Protein AF-0000000066416957 (afdb_homodimer)

pLDDT: mean 89.09, std 8.17, range [52.81, 96.94]

Secondary structure (DSSP, 8-state):
-----EEE----SSSEEEEEEEEEHHHHHHHHHHHHHHHHHHHHHHT---EEEEEEEEEHHHHHHHH-GGGHHHHHHHHHHT-EEE-/-----EEE----SSSEEEEEEEEEHHHHHHHHHHHHHHHHHHHHHHT---EEEEEEEEEHHHHHHHH-GGGHHHHHHHHHHT-EEE-

InterPro domains:
  IPR004088 K Homology domain, type 1 [PF00013] (54-86)
  IPR036612 K Homology domain, type 1 superfamily [SSF54791] (45-86)

Structure (mmCIF, N/CA/C/O backbone):
data_AF-0000000066416957-model_v1
#
loop_
_entity.id
_entity.type
_entity.pdbx_description
1 polymer 'Heterogeneous nuclear ribonucleoprotein K'
#
loop_
_atom_site.group_PDB
_atom_site.id
_atom_site.type_symbol
_atom_site.label_atom_id
_atom_site.label_alt_id
_atom_site.label_comp_id
_atom_site.label_asym_id
_atom_site.label_entity_id
_atom_site.label_seq_id
_atom_site.pdbx_PDB_ins_code
_atom_site.Cartn_x
_atom_site.Cartn_y
_atom_site.Cartn_z
_atom_site.occupancy
_atom_site.B_iso_or_equiv
_atom_site.auth_seq_id
_atom_site.auth_comp_id
_atom_site.auth_asym_id
_atom_site.auth_atom_id
_atom_site.pdbx_PDB_model_num
ATOM 1 N N . MET A 1 1 ? 2.697 14.68 -17.094 1 53.75 1 MET A N 1
ATOM 2 C CA . MET A 1 1 ? 2.029 13.406 -17.359 1 53.75 1 MET A CA 1
ATOM 3 C C . MET A 1 1 ? 0.723 13.305 -16.578 1 53.75 1 MET A C 1
ATOM 5 O O . MET A 1 1 ? 0.634 13.773 -15.445 1 53.75 1 MET A O 1
ATOM 9 N N . GLN A 1 2 ? -0.404 13.234 -17.297 1 68.06 2 GLN A N 1
ATOM 10 C CA . GLN A 1 2 ? -1.736 13.18 -16.703 1 68.06 2 GLN A CA 1
ATOM 11 C C . GLN A 1 2 ? -2.104 11.75 -16.312 1 68.06 2 GLN A C 1
ATOM 13 O O . GLN A 1 2 ? -1.957 10.82 -17.109 1 68.06 2 GLN A O 1
ATOM 18 N N . TYR A 1 3 ? -2.129 11.453 -14.914 1 77.19 3 TYR A N 1
ATOM 19 C CA . TYR A 1 3 ? -2.572 10.133 -14.484 1 77.19 3 TYR A CA 1
ATOM 20 C C . TYR A 1 3 ? -4.09 10.0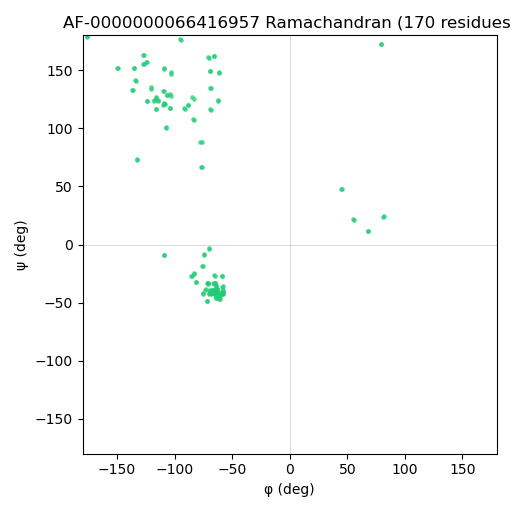78 -14.375 1 77.19 3 TYR A C 1
ATOM 22 O O . TYR A 1 3 ? -4.719 11.023 -13.891 1 77.19 3 TYR A O 1
ATOM 30 N N . ASN A 1 4 ? -4.629 9.164 -15 1 85.19 4 ASN A N 1
ATOM 31 C CA . ASN A 1 4 ? -6.023 8.844 -14.711 1 85.19 4 ASN A CA 1
ATOM 32 C C . ASN A 1 4 ? -6.164 8.039 -13.43 1 85.19 4 ASN A C 1
ATOM 34 O O . ASN A 1 4 ? -6.055 6.809 -13.445 1 85.19 4 ASN A O 1
ATOM 38 N N . ALA A 1 5 ? -6.285 8.836 -12.344 1 90.69 5 ALA A N 1
ATOM 39 C CA . ALA A 1 5 ? -6.316 8.172 -11.047 1 90.69 5 ALA A CA 1
ATOM 40 C C . ALA A 1 5 ? -7.148 8.969 -10.039 1 90.69 5 ALA A C 1
ATOM 42 O 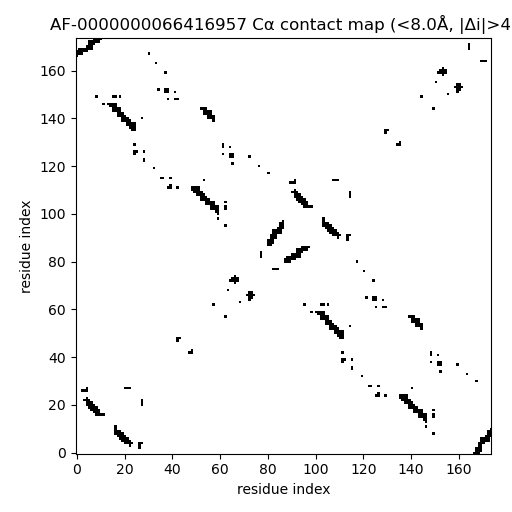O . ALA A 1 5 ? -7.348 10.172 -10.211 1 90.69 5 ALA A O 1
ATOM 43 N N . SER A 1 6 ? -7.738 8.258 -9.07 1 92.88 6 SER A N 1
ATOM 44 C CA . SER A 1 6 ? -8.383 8.844 -7.898 1 92.88 6 SER A CA 1
ATOM 45 C C . SER A 1 6 ? -7.668 8.43 -6.613 1 92.88 6 SER A C 1
ATOM 47 O O . SER A 1 6 ? -7.371 7.246 -6.418 1 92.88 6 SER A O 1
ATOM 49 N N . VAL A 1 7 ? -7.297 9.422 -5.832 1 93.94 7 VAL A N 1
ATOM 50 C CA . VAL A 1 7 ? -6.648 9.172 -4.547 1 93.94 7 VAL A CA 1
ATOM 51 C C . VAL A 1 7 ? -7.488 9.773 -3.422 1 93.94 7 VAL A C 1
ATOM 53 O O . VAL A 1 7 ? -7.992 10.891 -3.547 1 93.94 7 VAL A O 1
ATOM 56 N N . SER A 1 8 ? -7.68 9.039 -2.346 1 94.44 8 SER A N 1
ATOM 57 C CA . SER A 1 8 ? -8.453 9.539 -1.214 1 94.44 8 SER A CA 1
ATOM 58 C C . SER A 1 8 ? -7.773 9.203 0.11 1 94.44 8 SER A C 1
ATOM 60 O O . SER A 1 8 ? -7.246 8.102 0.281 1 94.44 8 SER A O 1
ATOM 62 N N . VAL A 1 9 ? -7.66 10.172 0.999 1 94.69 9 VAL A N 1
ATOM 63 C CA . VAL A 1 9 ? -7.211 9.992 2.375 1 94.69 9 VAL A CA 1
ATOM 64 C C . VAL A 1 9 ? -8.156 10.727 3.326 1 94.69 9 VAL A C 1
ATOM 66 O O . VAL A 1 9 ? -7.777 11.734 3.928 1 94.69 9 VAL A O 1
ATOM 69 N N . PRO A 1 10 ? -9.328 10.219 3.529 1 94.12 10 PRO A N 1
ATOM 70 C CA . PRO A 1 10 ? -10.312 10.898 4.379 1 94.12 10 PRO A CA 1
ATOM 71 C C . PRO A 1 10 ? -9.875 10.961 5.844 1 94.12 10 PRO A C 1
ATOM 73 O O . PRO A 1 10 ? -9.016 10.188 6.27 1 94.12 10 PRO A O 1
ATOM 76 N N . ASP A 1 11 ? -10.578 11.891 6.477 1 93.12 11 ASP A N 1
ATOM 77 C CA . ASP A 1 11 ? -10.375 12 7.918 1 93.12 11 ASP A CA 1
ATOM 78 C C . ASP A 1 11 ? -10.953 10.781 8.641 1 93.12 11 ASP A C 1
ATOM 80 O O . ASP A 1 11 ? -11.812 10.086 8.109 1 93.12 11 ASP A O 1
ATOM 84 N N . SER A 1 12 ? -10.242 10.508 9.773 1 93.62 12 SER A N 1
ATOM 85 C CA . SER A 1 12 ? -10.695 9.398 10.602 1 93.62 12 SER A CA 1
ATOM 86 C C . SER A 1 12 ? -10.703 9.781 12.078 1 93.62 12 SER A C 1
ATOM 88 O O . SER A 1 12 ? -9.875 10.578 12.523 1 93.62 12 SER A O 1
ATOM 90 N N . SER A 1 13 ? -11.758 9.273 12.75 1 92.81 13 SER A N 1
ATOM 91 C CA . SER A 1 13 ? -11.82 9.5 14.188 1 92.81 13 SER A CA 1
ATOM 92 C C . SER A 1 13 ? -10.852 8.586 14.938 1 92.81 13 SER A C 1
ATOM 94 O O . SER A 1 13 ? -10.516 8.844 16.094 1 92.81 13 SER A O 1
ATOM 96 N N . GLY A 1 14 ? -10.398 7.531 14.352 1 94.25 14 GLY A N 1
ATOM 97 C CA . GLY A 1 14 ? -9.477 6.578 14.953 1 94.25 14 GLY A CA 1
ATOM 98 C C . GLY A 1 14 ? -8.023 6.863 14.633 1 94.25 14 GLY A C 1
ATOM 99 O O . GLY A 1 14 ? -7.707 7.879 14.008 1 94.25 14 GLY A O 1
ATOM 100 N N . PRO A 1 15 ? -7.129 6.074 15.219 1 95.12 15 PRO A N 1
ATOM 101 C CA . PRO A 1 15 ? -5.688 6.27 15.055 1 95.12 15 PRO A CA 1
ATOM 102 C C . PRO A 1 15 ? -5.195 5.926 13.656 1 95.12 15 PRO A C 1
ATOM 104 O O . PRO A 1 15 ? -4.016 6.125 13.344 1 95.12 15 PRO A O 1
ATOM 107 N N . GLU A 1 16 ? -6.121 5.438 12.781 1 95.56 16 GLU A N 1
ATOM 108 C CA . GLU A 1 16 ? -5.695 5.059 11.438 1 95.56 16 GLU A CA 1
ATOM 109 C C . GLU A 1 16 ? -6.555 5.734 10.375 1 95.56 16 GLU A C 1
ATOM 111 O O . GLU A 1 16 ? -7.676 6.16 10.648 1 95.56 16 GLU A O 1
ATOM 116 N N . ARG A 1 17 ? -6.016 5.895 9.18 1 95.69 17 ARG A N 1
ATOM 117 C CA . ARG A 1 17 ? -6.734 6.355 8 1 95.69 17 ARG A CA 1
ATOM 118 C C . ARG A 1 17 ? -6.602 5.359 6.852 1 95.69 17 ARG A C 1
ATOM 120 O O . ARG A 1 17 ? -5.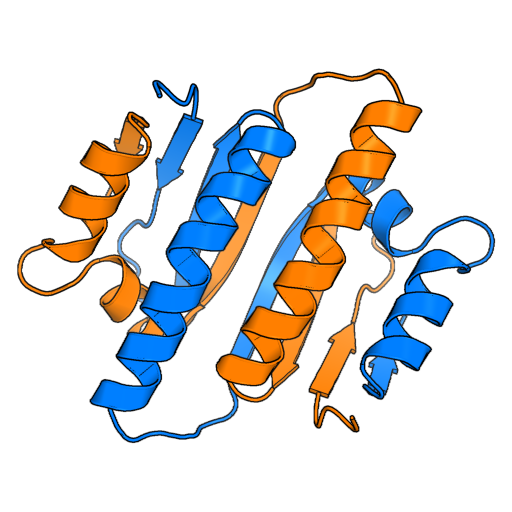691 4.527 6.848 1 95.69 17 ARG A O 1
ATOM 127 N N . ILE A 1 18 ? -7.555 5.445 5.984 1 96.88 18 ILE A N 1
ATOM 128 C CA . ILE A 1 18 ? -7.508 4.633 4.773 1 96.88 18 ILE A CA 1
ATOM 129 C C . ILE A 1 18 ? -7.102 5.5 3.586 1 96.88 18 ILE A C 1
ATOM 131 O O . ILE A 1 18 ? -7.789 6.469 3.252 1 96.88 18 ILE A O 1
ATOM 135 N N . LEU A 1 19 ? -5.934 5.176 2.973 1 96.12 19 LEU A N 1
ATOM 136 C CA . LEU A 1 19 ? -5.531 5.746 1.69 1 96.12 19 LEU A CA 1
ATOM 137 C C . LEU A 1 19 ? -6.004 4.871 0.534 1 96.12 19 LEU A C 1
ATOM 139 O O . LEU A 1 19 ? -5.621 3.705 0.434 1 96.12 19 LEU A O 1
ATOM 143 N N . SER A 1 20 ? -6.875 5.391 -0.311 1 96.5 20 SER A N 1
ATOM 144 C CA . SER A 1 20 ? -7.387 4.648 -1.458 1 96.5 20 SER A CA 1
ATOM 145 C C . SER A 1 20 ? -6.84 5.207 -2.768 1 96.5 20 SER A C 1
ATOM 147 O O . SER A 1 20 ? -6.797 6.426 -2.955 1 96.5 20 SER A O 1
ATOM 149 N N . ILE A 1 21 ? -6.379 4.316 -3.578 1 95.25 21 ILE A N 1
ATOM 150 C CA . ILE A 1 21 ? -5.934 4.676 -4.918 1 95.25 21 ILE A CA 1
ATOM 151 C C . ILE A 1 21 ? -6.691 3.854 -5.957 1 95.25 21 ILE A C 1
ATOM 153 O O . ILE A 1 21 ? -6.715 2.621 -5.883 1 95.25 21 ILE A O 1
ATOM 157 N N . SER A 1 22 ? -7.336 4.484 -6.867 1 94.62 22 SER A N 1
ATOM 158 C CA . SER A 1 22 ? -8.023 3.832 -7.977 1 94.62 22 SER A CA 1
ATOM 159 C C . SER A 1 22 ? -7.414 4.219 -9.32 1 94.62 22 SER A C 1
ATOM 161 O O . SER A 1 22 ? -7.312 5.406 -9.641 1 94.62 22 SER A O 1
ATOM 163 N N . ALA A 1 23 ? -6.891 3.346 -10.016 1 93 23 ALA A N 1
ATOM 164 C CA . ALA A 1 23 ? -6.234 3.527 -11.305 1 93 23 ALA A CA 1
ATOM 165 C C . ALA A 1 23 ? -5.793 2.189 -11.891 1 93 23 ALA A C 1
ATOM 167 O O . ALA A 1 23 ? -6.102 1.131 -11.336 1 93 23 ALA A O 1
ATOM 168 N N . ASP A 1 24 ? -5.227 2.246 -13.031 1 90.06 24 ASP A N 1
ATOM 169 C CA . ASP A 1 24 ? -4.551 1.041 -13.508 1 90.06 24 ASP A CA 1
ATOM 170 C C . ASP A 1 24 ? -3.289 0.767 -12.695 1 90.06 24 ASP A C 1
ATOM 172 O O . ASP A 1 24 ? -2.754 1.668 -12.047 1 90.06 24 ASP A O 1
ATOM 176 N N . ILE A 1 25 ? -2.771 -0.405 -12.703 1 92.06 25 ILE A N 1
ATOM 177 C CA . ILE A 1 25 ? -1.709 -0.873 -11.82 1 92.06 25 ILE A CA 1
ATOM 178 C C . ILE A 1 25 ? -0.4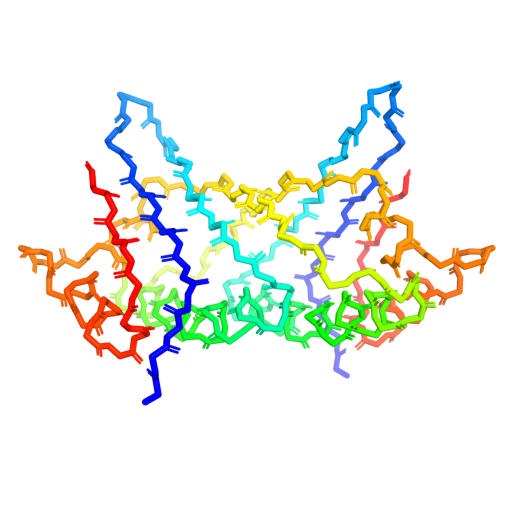41 -0.057 -12.062 1 92.06 25 ILE A C 1
ATOM 180 O O . ILE A 1 25 ? 0.286 0.265 -11.125 1 92.06 25 ILE A O 1
ATOM 184 N N . GLU A 1 26 ? -0.209 0.263 -13.312 1 90.25 26 GLU A N 1
ATOM 185 C CA . GLU A 1 26 ? 0.981 1.051 -13.625 1 90.25 26 GLU A CA 1
ATOM 186 C C . GLU A 1 26 ? 0.923 2.422 -12.961 1 90.25 26 GLU A C 1
ATOM 188 O O . GLU A 1 26 ? 1.902 2.869 -12.359 1 90.25 26 GLU A O 1
ATOM 193 N N . THR A 1 27 ? -0.243 3.012 -13.047 1 91.56 27 THR A N 1
ATOM 194 C CA . THR A 1 27 ? -0.456 4.32 -12.438 1 91.56 27 THR A CA 1
ATOM 195 C C . THR A 1 27 ? -0.388 4.223 -10.914 1 91.56 27 THR A C 1
ATOM 197 O O . THR A 1 27 ? 0.21 5.078 -10.258 1 91.56 27 THR A O 1
ATOM 200 N N . ILE A 1 28 ? -0.944 3.141 -10.367 1 94.12 28 ILE A N 1
ATOM 201 C CA . ILE A 1 28 ? -0.873 2.91 -8.93 1 94.12 28 ILE A CA 1
ATOM 202 C C . ILE A 1 28 ? 0.587 2.803 -8.492 1 94.12 28 ILE A C 1
ATOM 204 O O . ILE A 1 28 ? 0.99 3.396 -7.492 1 94.12 28 ILE A O 1
ATOM 208 N N . GLY A 1 29 ? 1.365 2.062 -9.266 1 93.44 29 GLY A N 1
ATOM 209 C CA . GLY A 1 29 ? 2.783 1.938 -8.969 1 93.44 29 GLY A CA 1
ATOM 210 C C . GLY A 1 29 ? 3.508 3.271 -8.945 1 93.44 29 GLY A C 1
ATOM 211 O O . GLY A 1 29 ? 4.289 3.545 -8.031 1 93.44 29 GLY A O 1
ATOM 212 N N . GLU A 1 30 ? 3.193 4.121 -9.898 1 92 30 GLU A N 1
ATOM 213 C CA . GLU A 1 30 ? 3.824 5.434 -9.977 1 92 30 GLU A CA 1
ATOM 214 C C . GLU A 1 30 ? 3.439 6.309 -8.789 1 92 30 GLU A C 1
ATOM 216 O O . GLU A 1 30 ? 4.273 7.047 -8.258 1 92 30 GLU A O 1
ATOM 221 N N . ILE A 1 31 ? 2.248 6.234 -8.391 1 93.5 31 ILE A N 1
ATOM 222 C CA . ILE A 1 31 ? 1.763 7.031 -7.266 1 93.5 31 ILE A CA 1
ATOM 223 C C . ILE A 1 31 ? 2.412 6.555 -5.973 1 93.5 31 ILE A C 1
ATOM 225 O O . ILE A 1 31 ? 2.859 7.363 -5.156 1 93.5 31 ILE A O 1
ATOM 229 N N . LEU A 1 32 ? 2.547 5.238 -5.848 1 94.56 32 LEU A N 1
ATOM 230 C CA . LEU A 1 32 ? 3.205 4.684 -4.672 1 94.56 32 LEU A CA 1
ATOM 231 C C . LEU A 1 32 ? 4.668 5.105 -4.613 1 94.56 32 LEU A C 1
ATOM 233 O O . LEU A 1 32 ? 5.191 5.406 -3.539 1 94.56 32 LEU A O 1
ATOM 237 N N . LYS A 1 33 ? 5.238 5.195 -5.758 1 93.06 33 LYS A N 1
ATOM 238 C CA . LYS A 1 33 ? 6.637 5.613 -5.82 1 93.06 33 LYS A CA 1
ATOM 239 C C . LYS A 1 33 ? 6.805 7.051 -5.348 1 93.06 33 LYS A C 1
ATOM 241 O O . LYS A 1 33 ? 7.863 7.422 -4.836 1 93.06 33 LYS A O 1
ATOM 246 N N . LYS A 1 34 ? 5.781 7.805 -5.484 1 91.81 34 LYS A N 1
ATOM 247 C CA . LYS A 1 34 ? 5.824 9.195 -5.039 1 91.81 34 LYS A CA 1
ATOM 248 C C . LYS A 1 34 ? 5.484 9.305 -3.553 1 91.81 34 LYS A C 1
ATOM 250 O O . LYS A 1 34 ? 5.984 10.195 -2.861 1 91.81 34 LYS A O 1
ATOM 255 N N . ILE A 1 35 ? 4.723 8.359 -3.066 1 94.38 35 ILE A N 1
ATOM 256 C CA . ILE A 1 35 ? 4.262 8.406 -1.684 1 94.38 35 ILE A CA 1
ATOM 257 C C . ILE A 1 35 ? 5.355 7.883 -0.757 1 94.38 35 ILE A C 1
ATOM 259 O O . ILE A 1 35 ? 5.539 8.398 0.349 1 94.38 35 ILE A O 1
ATOM 263 N N . ILE A 1 36 ? 6.133 6.945 -1.255 1 94.12 36 ILE A N 1
ATOM 264 C CA . ILE A 1 36 ? 7.125 6.254 -0.443 1 94.12 36 ILE A CA 1
ATOM 265 C C . ILE A 1 36 ? 8.141 7.258 0.097 1 94.12 36 ILE A C 1
ATOM 267 O O . ILE A 1 36 ? 8.383 7.316 1.305 1 94.12 36 ILE A O 1
ATOM 271 N N . PRO A 1 37 ? 8.641 8.141 -0.784 1 92.31 37 PRO A N 1
ATOM 272 C CA . PRO A 1 37 ? 9.602 9.117 -0.261 1 92.31 37 PRO A CA 1
ATOM 273 C C . PRO A 1 37 ? 8.977 10.07 0.75 1 92.31 37 PRO A C 1
ATOM 275 O O . PRO A 1 37 ? 9.656 10.531 1.674 1 92.31 37 PRO A O 1
ATOM 278 N N . THR A 1 38 ? 7.676 10.398 0.564 1 91.25 38 THR A N 1
ATOM 279 C CA . THR A 1 38 ? 6.973 11.297 1.475 1 91.25 38 THR A CA 1
ATOM 280 C C . THR A 1 38 ? 6.879 10.688 2.871 1 91.25 38 THR A C 1
ATOM 282 O O . THR A 1 38 ? 7.086 11.375 3.871 1 91.25 38 THR A O 1
ATOM 285 N N . LEU A 1 39 ? 6.68 9.406 2.939 1 91.12 39 LEU A N 1
ATOM 286 C CA . LEU A 1 39 ? 6.605 8.688 4.207 1 91.12 39 LEU A CA 1
ATOM 287 C C . LEU A 1 39 ? 7.969 8.633 4.883 1 91.12 39 LEU A C 1
ATOM 289 O O . LEU A 1 39 ? 8.078 8.836 6.094 1 91.12 39 LEU A O 1
ATOM 293 N N . GLU A 1 40 ? 8.945 8.375 4.035 1 90.31 40 GLU A N 1
ATOM 294 C CA . GLU A 1 40 ? 10.305 8.289 4.559 1 90.31 40 GLU A CA 1
ATOM 295 C C . GLU A 1 40 ? 10.766 9.633 5.121 1 90.31 40 GLU A C 1
ATOM 297 O O . GLU A 1 40 ? 11.375 9.688 6.191 1 90.31 40 GLU A O 1
ATOM 302 N N . GLU A 1 41 ? 10.43 10.664 4.383 1 89 41 GLU A N 1
ATOM 303 C CA . GLU A 1 41 ? 10.766 12.016 4.82 1 89 41 GLU A CA 1
ATOM 304 C C . GLU A 1 41 ? 10.055 12.367 6.125 1 89 41 GLU A C 1
ATOM 306 O O . GLU A 1 41 ? 10.656 12.961 7.02 1 89 41 GLU A O 1
ATOM 311 N N . TYR A 1 42 ? 8.828 11.977 6.195 1 86.38 42 TYR A N 1
ATOM 312 C CA . TYR A 1 42 ? 8.055 12.266 7.395 1 86.38 42 TYR A CA 1
ATOM 313 C C . TYR A 1 42 ? 8.633 11.555 8.609 1 86.38 42 TYR A C 1
ATOM 315 O O . TYR A 1 42 ? 8.742 12.141 9.688 1 86.38 42 TYR A O 1
ATOM 323 N N . GLN A 1 43 ? 8.938 10.312 8.445 1 86 43 GLN A N 1
ATOM 324 C CA . GLN A 1 43 ? 9.539 9.547 9.531 1 86 43 GLN A CA 1
ATOM 325 C C . GLN A 1 43 ? 10.844 10.188 10.008 1 86 43 GLN A C 1
ATOM 327 O O . GLN A 1 43 ? 11.109 10.25 11.211 1 86 43 GLN A O 1
ATOM 332 N N . HIS A 1 44 ? 11.594 10.625 9.031 1 85.56 44 HIS A N 1
ATOM 333 C CA . HIS A 1 44 ? 12.859 11.273 9.359 1 85.56 44 HIS A CA 1
ATOM 334 C C . HIS A 1 44 ? 12.625 12.57 10.133 1 85.56 44 HIS A C 1
ATOM 336 O O . HIS A 1 44 ? 13.359 12.875 11.07 1 85.56 44 HIS A O 1
ATOM 342 N N . TYR A 1 45 ? 11.672 13.305 9.695 1 84.25 45 TYR A N 1
ATOM 343 C CA . TYR A 1 45 ? 11.344 14.578 10.328 1 84.25 45 TYR A CA 1
ATOM 344 C C . TYR A 1 45 ? 10.867 14.367 11.758 1 84.25 45 TYR A C 1
ATOM 346 O O . TYR A 1 45 ? 11.25 15.117 12.664 1 84.25 45 TYR A O 1
ATOM 354 N N . LYS A 1 46 ? 10.016 13.383 11.961 1 83.25 46 LYS A N 1
ATOM 355 C CA . LYS A 1 46 ? 9.453 13.117 13.281 1 83.25 46 LYS A CA 1
ATOM 356 C C . LYS A 1 46 ? 10.484 12.469 14.203 1 83.25 46 LYS A C 1
ATOM 358 O O . LYS A 1 46 ? 10.344 12.508 15.422 1 83.25 46 LYS A O 1
ATOM 363 N N . GLY A 1 47 ? 11.695 12.07 13.625 1 76.75 47 GLY A N 1
ATOM 364 C CA . GLY A 1 47 ? 12.773 11.5 14.414 1 76.75 47 GLY A CA 1
ATOM 365 C C . GLY A 1 47 ? 12.438 10.133 14.984 1 76.75 47 GLY A C 1
ATOM 366 O O . GLY A 1 47 ? 13.062 9.688 15.953 1 76.75 47 GLY A O 1
ATOM 367 N N . SER A 1 48 ? 11.406 9.57 14.547 1 65.12 48 SER A N 1
ATOM 368 C CA . SER A 1 48 ? 11.031 8.281 15.109 1 65.12 48 SER A CA 1
ATOM 369 C C . SER A 1 48 ? 11.281 7.148 14.117 1 65.12 48 SER A C 1
ATOM 371 O O . SER A 1 48 ? 10.789 7.188 12.992 1 65.12 48 SER A O 1
ATOM 373 N N . ASP A 1 49 ? 12.406 6.496 14.383 1 71.12 49 ASP A N 1
ATOM 374 C CA . ASP A 1 49 ? 12.609 5.227 13.695 1 71.12 49 ASP A CA 1
ATOM 375 C C . ASP A 1 49 ? 11.758 4.121 14.312 1 71.12 49 ASP A C 1
ATOM 377 O O . ASP A 1 49 ? 12.203 3.408 15.211 1 71.12 49 ASP A O 1
ATOM 381 N N . PHE A 1 50 ? 10.531 4.312 14.133 1 78.38 50 PHE A N 1
ATOM 382 C CA . PHE A 1 50 ? 9.68 3.291 14.734 1 78.38 50 PHE A CA 1
ATOM 383 C C . PHE A 1 50 ? 9.164 2.326 13.672 1 78.38 50 PHE A C 1
ATOM 385 O O . PHE A 1 50 ? 9.07 2.682 12.5 1 78.38 50 PHE A O 1
ATOM 392 N N . ASP A 1 51 ? 9.031 1.214 14.188 1 85.69 51 ASP A N 1
ATOM 393 C CA . ASP A 1 51 ? 8.383 0.217 13.344 1 85.69 51 ASP A CA 1
ATOM 394 C C . ASP A 1 51 ? 6.902 0.545 13.141 1 85.69 51 ASP A C 1
ATOM 396 O O . ASP A 1 51 ? 6.238 1.028 14.062 1 85.69 51 ASP A O 1
ATOM 400 N N . CYS A 1 52 ? 6.613 0.417 11.953 1 88.69 52 CYS A N 1
ATOM 401 C CA . CYS A 1 52 ? 5.195 0.597 11.664 1 88.69 52 CYS A CA 1
ATOM 402 C C . CYS A 1 52 ? 4.637 -0.591 10.891 1 88.69 52 CYS A C 1
ATOM 404 O O . CYS A 1 52 ? 5.387 -1.483 10.492 1 88.69 52 CYS A O 1
ATOM 406 N N . GLU A 1 53 ? 3.361 -0.619 10.93 1 93.25 53 GLU A N 1
ATOM 407 C CA . GLU A 1 53 ? 2.656 -1.619 10.141 1 93.25 53 GLU A CA 1
ATOM 408 C C . GLU A 1 53 ? 1.824 -0.964 9.039 1 93.25 53 GLU A C 1
ATOM 410 O O . GLU A 1 53 ? 1.061 -0.032 9.305 1 93.25 53 GLU A O 1
ATOM 415 N N . LEU A 1 54 ? 2.117 -1.402 7.887 1 95.06 54 LEU A N 1
ATOM 416 C CA . LEU A 1 54 ? 1.3 -1.02 6.742 1 95.06 54 LEU A CA 1
ATOM 417 C C . LEU A 1 54 ? 0.433 -2.186 6.277 1 95.06 54 LEU A C 1
ATOM 419 O O . LEU A 1 54 ? 0.929 -3.299 6.094 1 95.06 54 LEU A O 1
ATOM 423 N N . ARG A 1 55 ? -0.902 -1.964 6.117 1 96.69 55 ARG A N 1
ATOM 424 C CA . ARG A 1 55 ? -1.803 -2.994 5.609 1 96.69 55 ARG A CA 1
ATOM 425 C C . ARG A 1 55 ? -2.449 -2.561 4.297 1 96.69 55 ARG A C 1
ATOM 427 O O . ARG A 1 55 ? -2.99 -1.456 4.199 1 96.69 55 ARG A O 1
ATOM 434 N N . LEU A 1 56 ? -2.252 -3.406 3.332 1 96.88 56 LEU A N 1
ATOM 435 C CA . LEU A 1 56 ? -2.783 -3.172 1.993 1 96.88 56 LEU A CA 1
ATOM 436 C C . LEU A 1 56 ? -3.914 -4.145 1.679 1 96.88 56 LEU A C 1
ATOM 438 O O . LEU A 1 56 ? -3.729 -5.363 1.748 1 96.88 56 LEU A O 1
ATOM 442 N N . LEU A 1 57 ? -5.098 -3.598 1.399 1 96.75 57 LEU A N 1
ATOM 443 C CA . LEU A 1 57 ? -6.219 -4.395 0.911 1 96.75 57 LEU A CA 1
ATOM 444 C C . LEU A 1 57 ? -6.188 -4.5 -0.61 1 96.75 57 LEU A C 1
ATOM 446 O O . LEU A 1 57 ? -6.254 -3.486 -1.309 1 96.75 57 LEU A O 1
ATOM 450 N N . ILE A 1 58 ? -6.082 -5.82 -1.104 1 94.25 58 ILE A N 1
ATOM 451 C CA . ILE A 1 58 ? -5.953 -6.02 -2.545 1 94.25 58 ILE A CA 1
ATOM 452 C C . ILE A 1 58 ? -6.871 -7.156 -2.994 1 94.25 58 ILE A C 1
ATOM 454 O O . ILE A 1 58 ? -7.203 -8.039 -2.207 1 94.25 58 ILE A O 1
ATOM 458 N N . HIS A 1 59 ? -7.262 -7.043 -4.184 1 92.69 59 HIS A N 1
ATOM 459 C CA . HIS A 1 59 ? -8.062 -8.117 -4.766 1 92.69 59 HIS A CA 1
ATOM 460 C C . HIS A 1 59 ? -7.281 -9.43 -4.801 1 92.69 59 HIS A C 1
ATOM 462 O O . HIS A 1 59 ? -6.066 -9.43 -5 1 92.69 59 HIS A O 1
ATOM 468 N N . GLN A 1 60 ? -8.016 -10.523 -4.656 1 93.19 60 GLN A N 1
ATOM 469 C CA . GLN A 1 60 ? -7.387 -11.844 -4.594 1 93.19 60 GLN A CA 1
ATOM 470 C C . GLN A 1 60 ? -6.574 -12.125 -5.855 1 93.19 60 GLN A C 1
ATOM 472 O O . GLN A 1 60 ? -5.559 -12.812 -5.801 1 93.19 60 GLN A O 1
ATOM 477 N N . SER A 1 61 ? -6.969 -11.5 -6.949 1 91.06 61 SER A N 1
ATOM 478 C CA . SER A 1 61 ? -6.211 -11.695 -8.18 1 91.06 61 SER A CA 1
ATOM 479 C C . SER A 1 61 ? -4.816 -11.086 -8.062 1 91.06 61 SER A C 1
ATOM 481 O O . SER A 1 61 ? -3.826 -11.711 -8.461 1 91.06 61 SER A O 1
ATOM 483 N N . LEU A 1 62 ? -4.75 -9.922 -7.484 1 90.69 62 LEU A N 1
ATOM 484 C CA . LEU A 1 62 ? -3.465 -9.258 -7.289 1 90.69 62 LEU A CA 1
ATOM 485 C C . LEU A 1 62 ? -2.625 -10 -6.254 1 90.69 62 LEU A C 1
ATOM 487 O O . LEU A 1 62 ? -1.41 -10.141 -6.418 1 90.69 62 LEU A O 1
ATOM 491 N N . ALA A 1 63 ? -3.279 -10.461 -5.223 1 93.56 63 ALA A N 1
ATOM 492 C CA . ALA A 1 63 ? -2.582 -11.266 -4.223 1 93.56 63 ALA A CA 1
ATO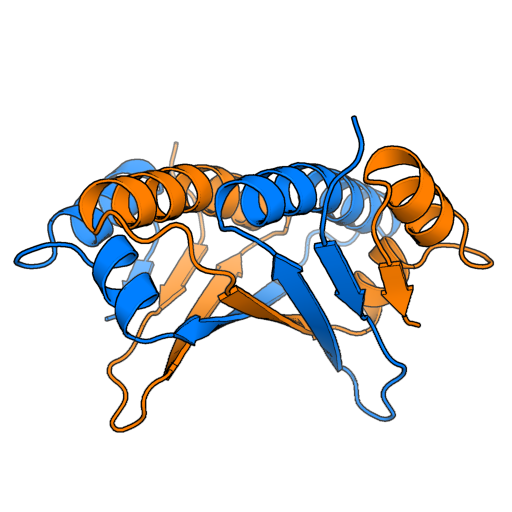M 493 C C . ALA A 1 63 ? -1.942 -12.5 -4.863 1 93.56 63 ALA A C 1
ATOM 495 O O . ALA A 1 63 ? -0.834 -12.891 -4.492 1 93.56 63 ALA A O 1
ATOM 496 N N . GLY A 1 64 ? -2.668 -13.07 -5.789 1 92.31 64 GLY A N 1
ATOM 497 C CA . GLY A 1 64 ? -2.104 -14.188 -6.535 1 92.31 64 GLY A CA 1
ATOM 498 C C . GLY A 1 64 ? -0.822 -13.828 -7.262 1 92.31 64 GLY A C 1
ATOM 499 O O . GLY A 1 64 ? 0.102 -14.641 -7.34 1 92.31 64 GLY A O 1
ATOM 500 N N . GLY A 1 65 ? -0.756 -12.602 -7.77 1 91.81 65 GLY A N 1
ATOM 501 C CA . GLY A 1 65 ? 0.449 -12.117 -8.422 1 91.81 65 GLY A CA 1
ATOM 502 C C . GLY A 1 65 ? 1.624 -11.977 -7.473 1 91.81 65 GLY A C 1
ATOM 503 O O . GLY A 1 65 ? 2.773 -12.195 -7.863 1 91.81 65 GLY A O 1
ATOM 504 N N . ILE A 1 66 ? 1.395 -11.633 -6.27 1 93.75 66 ILE A N 1
ATOM 505 C CA . ILE A 1 66 ? 2.426 -11.477 -5.246 1 93.75 66 ILE A CA 1
ATOM 506 C C . ILE A 1 66 ? 2.898 -12.852 -4.777 1 93.75 66 ILE A C 1
ATOM 508 O O . ILE A 1 66 ? 4.094 -13.062 -4.559 1 93.75 66 ILE A O 1
ATOM 512 N N . ILE A 1 67 ? 1.91 -13.734 -4.59 1 94.81 67 ILE A N 1
ATOM 513 C CA . ILE A 1 67 ? 2.223 -15.086 -4.137 1 94.81 67 ILE A CA 1
ATOM 514 C C . ILE A 1 67 ? 2.896 -15.867 -5.262 1 94.81 67 ILE A C 1
ATOM 516 O O . ILE A 1 67 ? 3.967 -16.453 -5.07 1 94.81 67 ILE A O 1
ATOM 520 N N . GLY A 1 68 ? 2.4 -15.875 -6.445 1 93.38 68 GLY A N 1
ATOM 521 C CA . GLY A 1 68 ? 2.916 -16.594 -7.605 1 93.38 68 GLY A CA 1
ATOM 522 C C . GLY A 1 68 ? 2.561 -18.062 -7.602 1 93.38 68 GLY A C 1
ATOM 523 O O . GLY A 1 68 ? 2.074 -18.594 -6.602 1 93.38 68 GLY A O 1
ATOM 524 N N . VAL A 1 69 ? 2.871 -18.703 -8.711 1 92.44 69 VAL A N 1
ATOM 525 C CA . VAL A 1 69 ? 2.654 -20.141 -8.867 1 92.44 69 VAL A CA 1
ATOM 526 C C . VAL A 1 69 ? 3.492 -20.906 -7.852 1 92.44 69 VAL A C 1
ATOM 528 O O . VAL A 1 69 ? 4.703 -20.703 -7.754 1 92.44 69 VAL A O 1
ATOM 531 N N . LYS A 1 70 ? 2.789 -21.734 -7.035 1 94.31 70 LYS A N 1
ATOM 532 C CA . LYS A 1 70 ? 3.441 -22.547 -6.016 1 94.31 70 LYS A CA 1
ATOM 533 C C . LYS A 1 70 ? 4.273 -21.688 -5.07 1 94.31 70 LYS A C 1
ATOM 535 O O . LYS A 1 70 ? 5.332 -22.109 -4.605 1 94.31 70 LYS A O 1
ATOM 540 N N . GLY A 1 71 ? 3.941 -20.484 -5.047 1 94.06 71 GLY A N 1
ATOM 541 C CA . GLY A 1 71 ? 4.602 -19.594 -4.102 1 94.06 71 GLY A CA 1
ATOM 542 C C . GLY A 1 71 ? 5.949 -19.109 -4.594 1 94.06 71 GLY A C 1
ATOM 543 O O . GLY A 1 71 ? 6.785 -18.672 -3.797 1 94.06 71 GLY A O 1
ATOM 544 N N . ALA A 1 72 ? 6.164 -19.094 -5.875 1 93.62 72 ALA A N 1
ATOM 545 C CA . ALA A 1 72 ? 7.48 -18.766 -6.422 1 93.62 72 ALA A CA 1
ATOM 546 C C . ALA A 1 72 ? 7.832 -17.297 -6.191 1 93.62 72 ALA A C 1
ATOM 548 O O . ALA A 1 72 ? 8.969 -16.984 -5.828 1 93.62 72 ALA A O 1
ATOM 549 N N . LYS A 1 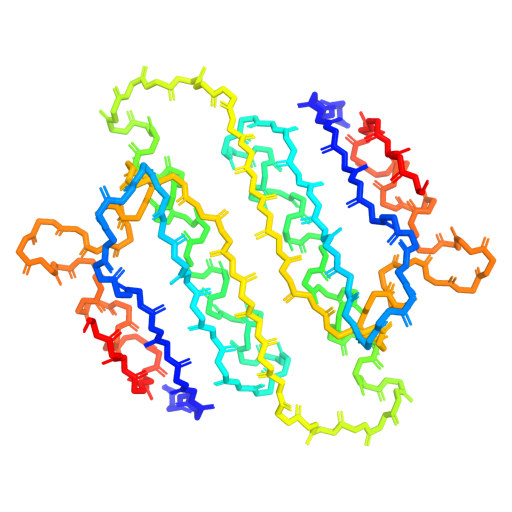73 ? 6.855 -16.406 -6.41 1 92.25 73 LYS A N 1
ATOM 550 C CA . LYS A 1 73 ? 7.133 -14.977 -6.301 1 92.25 73 LYS A CA 1
ATOM 551 C C . LYS A 1 73 ? 7.301 -14.562 -4.84 1 92.25 73 LYS A C 1
ATOM 553 O O . LYS A 1 73 ? 8.188 -13.766 -4.516 1 92.25 73 LYS A O 1
ATOM 558 N N . ILE A 1 74 ? 6.523 -15.109 -3.955 1 92.44 74 ILE A N 1
ATOM 559 C CA . ILE A 1 74 ? 6.621 -14.742 -2.545 1 92.44 74 ILE A CA 1
ATOM 560 C C . ILE A 1 74 ? 7.906 -15.32 -1.952 1 92.44 74 ILE A C 1
ATOM 562 O O . ILE A 1 74 ? 8.508 -14.719 -1.062 1 92.44 74 ILE A O 1
ATOM 566 N N . LYS A 1 75 ? 8.28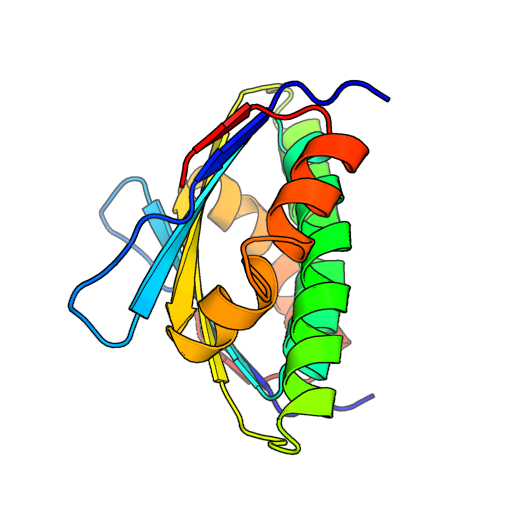9 -16.5 -2.463 1 91.56 75 LYS A N 1
ATOM 567 C CA . LYS A 1 75 ? 9.57 -17.078 -2.064 1 91.56 75 LYS A CA 1
ATOM 568 C C . LYS A 1 75 ? 10.727 -16.188 -2.518 1 91.56 75 LYS A C 1
ATOM 570 O O . LYS A 1 75 ? 11.672 -15.961 -1.76 1 91.56 75 LYS A O 1
ATOM 575 N N . GLU A 1 76 ? 10.641 -15.688 -3.723 1 90.56 76 GLU A N 1
ATOM 576 C CA . GLU A 1 76 ? 11.641 -14.758 -4.246 1 90.56 76 GLU A CA 1
ATOM 577 C C . GLU A 1 76 ? 11.695 -13.484 -3.416 1 90.56 76 GLU A C 1
ATOM 579 O O . GLU A 1 76 ? 12.781 -12.984 -3.105 1 90.56 76 GLU A O 1
ATOM 584 N N . LEU A 1 77 ? 10.523 -12.922 -3.072 1 88.62 77 LEU A N 1
ATOM 585 C CA . LEU A 1 77 ? 10.438 -11.727 -2.246 1 88.62 77 LEU A CA 1
ATOM 586 C C . LEU A 1 77 ? 11.094 -11.953 -0.886 1 88.62 77 LEU A C 1
ATOM 588 O O . LEU A 1 77 ? 11.836 -11.102 -0.395 1 88.62 77 LEU A O 1
ATOM 592 N N . ARG A 1 78 ? 10.836 -13.172 -0.316 1 88.06 78 ARG A N 1
ATOM 593 C CA . ARG A 1 78 ? 11.43 -13.539 0.966 1 88.06 78 ARG A CA 1
ATOM 594 C C . ARG A 1 78 ? 12.953 -13.586 0.877 1 88.06 78 ARG A C 1
ATOM 596 O O . ARG A 1 78 ? 13.641 -13.055 1.745 1 88.06 78 ARG A O 1
ATOM 603 N N . GLU A 1 79 ? 13.453 -14.141 -0.187 1 87.38 79 GLU A N 1
ATOM 604 C CA . GLU A 1 79 ? 14.891 -14.312 -0.375 1 87.38 79 GLU A CA 1
ATOM 605 C C . GLU A 1 79 ? 15.578 -12.977 -0.634 1 87.38 79 GLU A C 1
ATOM 607 O O . GLU A 1 79 ? 16.703 -12.742 -0.162 1 87.38 79 GLU A O 1
ATOM 612 N N . ASN A 1 80 ? 14.859 -12.086 -1.304 1 84.44 80 ASN A N 1
ATOM 613 C CA . ASN A 1 80 ? 15.453 -10.812 -1.691 1 84.44 80 ASN A CA 1
ATOM 614 C C . ASN A 1 80 ? 15.406 -9.797 -0.549 1 84.44 80 ASN A C 1
ATOM 616 O O . ASN A 1 80 ? 16.203 -8.859 -0.512 1 84.44 80 ASN A O 1
ATOM 620 N N . THR A 1 81 ? 14.445 -9.945 0.385 1 82.56 81 THR A N 1
ATOM 621 C CA . THR A 1 81 ? 14.266 -8.945 1.428 1 82.56 81 THR A CA 1
ATOM 622 C C . THR A 1 81 ? 14.719 -9.484 2.781 1 82.56 81 THR A C 1
ATOM 624 O O . THR A 1 81 ? 14.898 -8.711 3.729 1 82.56 81 THR A O 1
ATOM 627 N N . GLN A 1 82 ? 15.016 -10.727 2.877 1 78 82 GLN A N 1
ATOM 628 C CA . GLN A 1 82 ? 15.367 -11.414 4.117 1 78 82 GLN A CA 1
ATOM 629 C C . GLN A 1 82 ? 14.414 -11.031 5.246 1 78 82 GLN A C 1
ATOM 631 O O . GLN A 1 82 ? 14.852 -10.648 6.332 1 78 82 GLN A O 1
ATOM 636 N N . THR A 1 83 ? 13.141 -11.109 4.871 1 77.31 83 THR A N 1
ATOM 637 C CA . THR A 1 83 ? 12.078 -10.812 5.828 1 77.31 83 THR A CA 1
ATOM 638 C C . THR A 1 83 ? 11.328 -12.086 6.211 1 77.31 83 THR A C 1
ATOM 640 O O . THR A 1 83 ? 11.453 -13.109 5.539 1 77.31 83 THR A O 1
ATOM 643 N N . THR A 1 84 ? 10.828 -11.992 7.461 1 79.06 84 THR A N 1
ATOM 644 C CA . THR A 1 84 ? 9.891 -13.055 7.816 1 79.06 84 THR A CA 1
ATOM 645 C C . THR A 1 84 ? 8.594 -12.922 7.016 1 79.06 84 THR A C 1
ATOM 647 O O . THR A 1 84 ? 7.988 -11.852 6.98 1 79.06 84 THR A O 1
ATOM 650 N N . ILE A 1 85 ? 8.359 -13.844 6.238 1 75.31 85 ILE A N 1
ATOM 651 C CA . ILE A 1 85 ? 7.121 -13.812 5.473 1 75.31 85 ILE A CA 1
ATOM 652 C C . ILE A 1 85 ? 6.164 -14.883 6 1 75.31 85 ILE A C 1
ATOM 654 O O . ILE A 1 85 ? 6.535 -16.047 6.133 1 75.31 85 ILE A O 1
ATOM 658 N N . LYS A 1 86 ? 5.043 -14.5 6.422 1 69.88 86 LYS A N 1
ATOM 659 C CA . LYS A 1 86 ? 3.98 -15.414 6.828 1 69.88 86 LYS A CA 1
ATOM 660 C C . LYS A 1 86 ? 2.896 -15.516 5.758 1 69.88 86 LYS A C 1
ATOM 662 O O . LYS A 1 86 ? 2.451 -14.492 5.223 1 69.88 86 LYS A O 1
ATOM 667 N N . LEU A 1 87 ? 2.504 -16.688 5.297 1 69.38 87 LEU A N 1
ATOM 668 C CA . LEU A 1 87 ? 1.476 -16.938 4.293 1 69.38 87 LEU A CA 1
ATOM 669 C C . LEU A 1 87 ? 0.177 -17.406 4.945 1 69.38 87 LEU A C 1
ATOM 671 O O . LEU A 1 87 ? 0.202 -18.078 5.977 1 69.38 87 LEU A O 1
ATOM 675 N N . MET B 1 1 ? 21.406 -7.879 1.678 1 52.81 1 MET B N 1
ATOM 676 C CA . MET B 1 1 ? 20.922 -6.938 2.686 1 52.81 1 MET B CA 1
ATOM 677 C C . MET B 1 1 ? 19.766 -7.531 3.469 1 52.81 1 MET B C 1
ATOM 679 O O . MET B 1 1 ? 18.922 -8.242 2.904 1 52.81 1 MET B O 1
ATOM 683 N N . GLN B 1 2 ? 19.953 -7.746 4.777 1 67.06 2 GLN B N 1
ATOM 684 C CA . GLN B 1 2 ? 18.969 -8.352 5.66 1 67.06 2 GLN B CA 1
ATOM 685 C C . GLN B 1 2 ? 17.953 -7.316 6.148 1 67.06 2 GLN B C 1
ATOM 687 O O . GLN B 1 2 ? 18.344 -6.25 6.629 1 67.06 2 GLN B O 1
ATOM 692 N N . TYR B 1 3 ? 16.641 -7.379 5.609 1 77 3 TYR B N 1
ATOM 693 C CA . TYR B 1 3 ? 15.617 -6.469 6.125 1 77 3 TYR B CA 1
ATOM 694 C C . TYR B 1 3 ? 14.992 -7.02 7.402 1 77 3 TYR B C 1
ATOM 696 O O . TYR B 1 3 ? 14.719 -8.219 7.5 1 77 3 TYR B O 1
ATOM 704 N N . ASN B 1 4 ? 15.031 -6.266 8.375 1 84.94 4 ASN B N 1
ATOM 705 C CA . ASN B 1 4 ? 14.203 -6.578 9.539 1 84.94 4 ASN B CA 1
ATOM 706 C C . ASN B 1 4 ? 12.742 -6.227 9.289 1 84.94 4 ASN B C 1
ATOM 708 O O . ASN B 1 4 ? 12.328 -5.086 9.516 1 84.94 4 ASN B O 1
ATOM 712 N N . ALA B 1 5 ? 12.07 -7.242 8.719 1 90.5 5 ALA B N 1
ATOM 713 C CA . ALA B 1 5 ? 10.688 -6.98 8.344 1 90.5 5 ALA B CA 1
ATOM 714 C C . ALA B 1 5 ? 9.852 -8.25 8.43 1 90.5 5 ALA B C 1
ATOM 716 O O . ALA B 1 5 ? 10.383 -9.359 8.375 1 90.5 5 ALA B O 1
ATOM 717 N N . SER B 1 6 ? 8.555 -8.094 8.695 1 92.81 6 SER B N 1
ATOM 718 C CA . SER B 1 6 ? 7.547 -9.148 8.594 1 92.81 6 SER B CA 1
ATOM 719 C C . SER B 1 6 ? 6.516 -8.82 7.516 1 92.81 6 SER B C 1
ATOM 721 O O . SER B 1 6 ? 6.008 -7.703 7.449 1 92.81 6 SER B O 1
ATOM 723 N N . VAL B 1 7 ? 6.332 -9.766 6.613 1 93.94 7 VAL B N 1
ATOM 724 C CA . VAL B 1 7 ? 5.34 -9.625 5.555 1 93.94 7 VAL B CA 1
ATOM 725 C C . VAL B 1 7 ? 4.32 -10.758 5.645 1 93.94 7 VAL B C 1
ATOM 727 O O . VAL B 1 7 ? 4.691 -11.922 5.844 1 93.94 7 VAL B O 1
ATOM 730 N N . SER B 1 8 ? 3.047 -10.438 5.543 1 94.31 8 SER B N 1
ATOM 731 C CA . SER B 1 8 ? 2.008 -11.461 5.598 1 94.31 8 SER B CA 1
ATOM 732 C C . SER B 1 8 ? 0.95 -11.234 4.52 1 94.31 8 SER B C 1
ATOM 734 O O . SER B 1 8 ? 0.549 -10.094 4.27 1 94.31 8 SER B O 1
ATOM 736 N N . VAL B 1 9 ? 0.581 -12.273 3.789 1 94.69 9 VAL B N 1
ATOM 737 C CA . VAL B 1 9 ? -0.534 -12.281 2.85 1 94.69 9 VAL B CA 1
ATOM 738 C C . VAL B 1 9 ? -1.385 -13.531 3.07 1 94.69 9 VAL B C 1
ATOM 740 O O . VAL B 1 9 ? -1.406 -14.43 2.229 1 94.69 9 VAL B O 1
ATOM 743 N N . PRO B 1 10 ? -2.129 -13.578 4.133 1 94.12 10 PRO B N 1
ATOM 744 C CA . PRO B 1 10 ? -2.926 -14.766 4.449 1 94.12 10 PRO B CA 1
ATOM 745 C C . PRO B 1 10 ? -4.031 -15.023 3.424 1 94.12 10 PRO B C 1
ATOM 747 O O . PRO B 1 10 ? -4.422 -14.109 2.691 1 94.12 10 PRO B O 1
ATOM 750 N N . ASP B 1 11 ? -4.461 -16.281 3.527 1 93.19 11 ASP B N 1
ATOM 751 C CA . ASP B 1 11 ? -5.602 -16.656 2.697 1 93.19 11 ASP B CA 1
ATOM 752 C C . ASP B 1 11 ? -6.879 -15.969 3.184 1 93.19 11 ASP B C 1
ATOM 754 O O . ASP B 1 11 ? -6.961 -15.539 4.336 1 93.19 11 ASP B O 1
ATOM 758 N N . SER B 1 12 ? -7.73 -15.727 2.141 1 93.69 12 SER B N 1
ATOM 759 C CA . SER B 1 12 ? -9.023 -15.117 2.449 1 93.69 12 SER B CA 1
ATOM 760 C C . SER B 1 12 ? -10.156 -15.836 1.728 1 93.69 12 SER B C 1
ATOM 762 O O . SER B 1 12 ? -9.977 -16.344 0.62 1 93.69 12 SER B O 1
ATOM 764 N N . SER B 1 13 ? -11.266 -15.961 2.484 1 92.69 13 SER B N 1
ATOM 765 C CA . SER B 1 13 ? -12.453 -16.547 1.865 1 92.69 13 SER B CA 1
ATOM 766 C C . SER B 1 13 ? -13.133 -15.555 0.926 1 92.69 13 SER B C 1
ATOM 768 O O . SER B 1 13 ? -13.922 -15.945 0.067 1 92.69 13 SER B O 1
ATOM 770 N N . GLY B 1 14 ? -12.867 -14.297 1.039 1 94.19 14 GLY B N 1
ATOM 771 C CA . GLY B 1 14 ? -13.461 -13.258 0.214 1 94.19 14 GLY B CA 1
ATOM 772 C C . GLY B 1 14 ? -12.594 -12.883 -0.976 1 94.19 14 GLY B C 1
ATOM 773 O O . GLY B 1 14 ? -11.57 -13.516 -1.232 1 94.19 14 GLY B O 1
ATOM 774 N N . PRO B 1 15 ? -13.109 -11.984 -1.822 1 95.12 15 PRO B N 1
ATOM 775 C CA . PRO B 1 15 ? -12.422 -11.57 -3.051 1 95.12 15 PRO B CA 1
ATOM 776 C C . PRO B 1 15 ? -11.18 -10.734 -2.781 1 95.12 15 PRO B C 1
ATOM 778 O O . PRO B 1 15 ? -10.438 -10.398 -3.711 1 95.12 15 PRO B O 1
ATOM 781 N N . GLU B 1 16 ? -10.93 -10.422 -1.479 1 95.56 16 GLU B N 1
ATOM 782 C CA . GLU B 1 16 ? -9.773 -9.578 -1.166 1 95.56 16 GLU B CA 1
ATOM 783 C C . GLU B 1 16 ? -8.875 -10.25 -0.131 1 95.56 16 GLU B C 1
ATOM 785 O O . GLU B 1 16 ? -9.312 -11.117 0.618 1 95.56 16 GLU B O 1
ATOM 790 N N . ARG B 1 17 ? -7.602 -9.883 -0.121 1 95.69 17 ARG B N 1
ATOM 791 C CA . ARG B 1 17 ? -6.633 -10.273 0.901 1 95.69 17 ARG B CA 1
ATOM 792 C C . ARG B 1 17 ? -5.977 -9.047 1.528 1 95.69 17 ARG B C 1
ATOM 794 O O . ARG B 1 17 ? -5.996 -7.957 0.946 1 95.69 17 ARG B O 1
ATOM 801 N N . ILE B 1 18 ? -5.5 -9.273 2.701 1 96.94 18 ILE B N 1
ATOM 802 C CA . ILE B 1 18 ? -4.75 -8.227 3.387 1 96.94 18 ILE B CA 1
ATOM 803 C C . ILE B 1 18 ? -3.256 -8.547 3.338 1 96.94 18 ILE B C 1
ATOM 805 O O . ILE B 1 18 ? -2.822 -9.586 3.84 1 96.94 18 ILE B O 1
ATOM 809 N N . LEU B 1 19 ? -2.467 -7.656 2.678 1 96.06 19 LEU B N 1
ATOM 810 C CA . LEU B 1 19 ? -1.01 -7.695 2.746 1 96.06 19 LEU B CA 1
ATOM 811 C C . LEU B 1 19 ? -0.495 -6.812 3.877 1 96.06 19 LEU B C 1
ATOM 813 O O . LEU B 1 19 ? -0.728 -5.602 3.877 1 96.06 19 LEU B O 1
ATOM 817 N N . SER B 1 20 ? 0.162 -7.406 4.855 1 96.5 20 SER B N 1
ATOM 818 C CA . SER B 1 20 ? 0.704 -6.656 5.984 1 96.5 20 SER B CA 1
ATOM 819 C C . SER B 1 20 ? 2.229 -6.621 5.945 1 96.5 20 SER B C 1
ATOM 821 O O . SER B 1 20 ? 2.871 -7.641 5.688 1 96.5 20 SER B O 1
ATOM 823 N N . ILE B 1 21 ? 2.738 -5.441 6.121 1 95.25 21 ILE B N 1
ATOM 824 C CA . ILE B 1 21 ? 4.18 -5.254 6.223 1 95.25 21 ILE B CA 1
ATOM 825 C C . ILE B 1 21 ? 4.52 -4.551 7.535 1 95.25 21 ILE B C 1
ATOM 827 O O . ILE B 1 21 ? 3.98 -3.48 7.832 1 95.25 21 ILE B O 1
ATOM 831 N N . SER B 1 22 ? 5.34 -5.133 8.336 1 94.56 22 SER B N 1
ATOM 832 C CA . SER B 1 22 ? 5.824 -4.539 9.578 1 94.56 22 SER B CA 1
ATOM 833 C C . SER B 1 22 ? 7.332 -4.32 9.531 1 94.56 22 SER B C 1
ATOM 835 O O . SER B 1 22 ? 8.094 -5.258 9.305 1 94.56 22 SER B O 1
ATOM 837 N N . ALA B 1 23 ? 7.77 -3.164 9.586 1 93 23 ALA B N 1
ATOM 838 C CA . ALA B 1 23 ? 9.172 -2.756 9.539 1 93 23 ALA B CA 1
ATOM 839 C C . ALA B 1 23 ? 9.312 -1.249 9.734 1 93 23 ALA B C 1
ATOM 841 O O . ALA B 1 23 ? 8.328 -0.562 10.023 1 93 23 ALA B O 1
ATOM 842 N N . ASP B 1 24 ? 10.508 -0.797 9.719 1 90.12 24 ASP B N 1
ATOM 843 C CA . ASP B 1 24 ? 10.672 0.65 9.641 1 90.12 24 ASP B CA 1
ATOM 844 C C . ASP B 1 24 ? 10.281 1.174 8.258 1 90.12 24 ASP B C 1
ATOM 846 O O . ASP B 1 24 ? 10.234 0.412 7.293 1 90.12 24 ASP B O 1
ATOM 850 N N . ILE B 1 25 ? 10.016 2.416 8.109 1 92.06 25 ILE B N 1
ATOM 851 C CA . ILE B 1 25 ? 9.422 3.021 6.918 1 92.06 25 ILE B CA 1
ATOM 852 C C . ILE B 1 25 ? 10.359 2.834 5.727 1 92.06 25 ILE B C 1
ATOM 854 O O . ILE B 1 25 ? 9.898 2.588 4.605 1 92.06 25 ILE B O 1
ATOM 858 N N . GLU B 1 26 ? 11.633 2.945 5.984 1 90.19 26 GLU B N 1
ATOM 859 C CA . GLU B 1 26 ? 12.594 2.771 4.895 1 90.19 26 GLU B CA 1
ATOM 860 C C . GLU B 1 26 ? 12.516 1.363 4.316 1 90.19 26 GLU B C 1
ATOM 862 O O . GLU B 1 26 ? 12.484 1.189 3.096 1 90.19 26 GLU B O 1
ATOM 867 N N . THR B 1 27 ? 12.43 0.409 5.215 1 91.5 27 THR B N 1
ATOM 868 C CA . THR B 1 27 ? 12.328 -0.988 4.809 1 91.5 27 THR B CA 1
ATOM 869 C C . THR B 1 27 ? 11 -1.254 4.113 1 91.5 27 THR B C 1
ATOM 871 O O . THR B 1 27 ? 10.945 -1.948 3.098 1 91.5 27 THR B O 1
ATOM 874 N N . ILE B 1 28 ? 9.93 -0.631 4.629 1 94.12 28 ILE B N 1
ATOM 875 C CA . ILE B 1 28 ? 8.625 -0.757 4 1 94.12 28 ILE B CA 1
ATOM 876 C C . ILE B 1 28 ? 8.68 -0.212 2.574 1 94.12 28 ILE B C 1
ATOM 878 O O . ILE B 1 28 ? 8.172 -0.837 1.643 1 94.12 28 ILE B O 1
ATOM 882 N N . GLY B 1 29 ? 9.328 0.93 2.43 1 93.44 29 GLY B N 1
ATOM 883 C CA . GLY B 1 29 ? 9.484 1.507 1.104 1 93.44 29 GLY B CA 1
ATOM 884 C C . GLY B 1 29 ? 10.203 0.587 0.135 1 93.44 29 GLY B C 1
ATOM 885 O O . GLY B 1 29 ? 9.766 0.412 -1.003 1 93.44 29 GLY B O 1
ATOM 886 N N . GLU B 1 30 ? 11.258 -0.056 0.593 1 91.94 30 GLU B N 1
ATOM 887 C CA . GLU B 1 30 ? 12.031 -0.967 -0.243 1 91.94 30 GLU B CA 1
ATOM 888 C C . GLU B 1 30 ? 11.203 -2.188 -0.642 1 91.94 30 GLU B C 1
ATOM 890 O O . GLU B 1 30 ? 11.297 -2.662 -1.775 1 91.94 30 GLU B O 1
ATOM 895 N N . ILE B 1 31 ? 10.438 -2.672 0.248 1 93.56 31 ILE B N 1
ATOM 896 C CA . ILE B 1 31 ? 9.609 -3.846 -0.015 1 93.56 31 ILE B CA 1
ATOM 897 C C . ILE B 1 31 ? 8.516 -3.49 -1.023 1 93.56 31 ILE B C 1
ATOM 899 O O . ILE B 1 31 ? 8.266 -4.246 -1.965 1 93.56 31 ILE B O 1
ATOM 903 N N . LEU B 1 32 ? 7.949 -2.293 -0.868 1 94.56 32 LEU B N 1
ATOM 904 C CA . LEU B 1 32 ? 6.934 -1.837 -1.81 1 94.56 32 LEU B CA 1
ATOM 905 C C . LEU B 1 32 ? 7.523 -1.673 -3.207 1 94.56 32 LEU B C 1
ATOM 907 O O . LEU B 1 32 ? 6.879 -2.016 -4.199 1 94.56 32 LEU B O 1
ATOM 911 N N . LYS B 1 33 ? 8.734 -1.243 -3.225 1 93.12 33 LYS B N 1
ATOM 912 C CA . LYS B 1 33 ? 9.406 -1.065 -4.512 1 93.12 33 LYS B CA 1
ATOM 913 C C . LYS B 1 33 ? 9.594 -2.402 -5.219 1 93.12 33 LYS B C 1
ATOM 915 O O . LYS B 1 33 ? 9.641 -2.459 -6.449 1 93.12 33 LYS B O 1
ATOM 920 N N . LYS B 1 34 ? 9.672 -3.426 -4.461 1 91.81 34 LYS B N 1
ATOM 921 C CA . LYS B 1 34 ? 9.828 -4.758 -5.031 1 91.81 34 LYS B CA 1
ATOM 922 C C . LYS B 1 34 ? 8.477 -5.359 -5.41 1 91.81 34 LYS B C 1
ATOM 924 O O . LYS B 1 34 ? 8.383 -6.137 -6.359 1 91.81 34 LYS B O 1
ATOM 929 N N . ILE B 1 35 ? 7.441 -4.941 -4.734 1 94.31 35 ILE B N 1
ATOM 930 C CA . ILE B 1 35 ? 6.109 -5.496 -4.941 1 94.31 35 ILE B CA 1
ATOM 931 C C . ILE B 1 35 ? 5.465 -4.848 -6.168 1 94.31 35 ILE B C 1
ATOM 933 O O . ILE B 1 35 ? 4.766 -5.516 -6.934 1 94.31 35 ILE B O 1
ATOM 937 N N . ILE B 1 36 ? 5.793 -3.604 -6.395 1 94.06 36 ILE B N 1
ATOM 938 C CA . ILE B 1 36 ? 5.148 -2.811 -7.434 1 94.06 36 ILE B CA 1
ATOM 939 C C . ILE B 1 36 ? 5.391 -3.453 -8.797 1 94.06 36 ILE B C 1
ATOM 941 O O . ILE B 1 36 ? 4.445 -3.713 -9.547 1 94.06 36 ILE B O 1
ATOM 945 N N . PRO B 1 37 ? 6.656 -3.828 -9.078 1 92.25 37 PRO B N 1
ATOM 946 C CA . PRO B 1 37 ? 6.883 -4.465 -10.375 1 92.25 37 PRO B CA 1
ATOM 947 C C . PRO B 1 37 ? 6.168 -5.805 -10.508 1 92.25 37 PRO B C 1
ATOM 949 O O . PRO B 1 37 ? 5.758 -6.184 -11.609 1 92.25 37 PRO B O 1
ATOM 952 N N . THR B 1 38 ? 6.031 -6.547 -9.383 1 91.31 38 THR B N 1
ATOM 953 C CA . THR B 1 38 ? 5.352 -7.84 -9.391 1 91.31 38 THR B CA 1
ATOM 954 C C . THR B 1 38 ? 3.881 -7.676 -9.766 1 91.31 38 THR B C 1
ATOM 956 O O . THR B 1 38 ? 3.342 -8.461 -10.547 1 91.31 38 THR B O 1
ATOM 959 N N . LEU B 1 39 ? 3.266 -6.617 -9.297 1 91.19 39 LEU B N 1
ATOM 960 C CA . LEU B 1 39 ? 1.872 -6.32 -9.602 1 91.19 39 LEU B CA 1
ATOM 961 C C . LEU B 1 39 ? 1.709 -5.922 -11.062 1 91.19 39 LEU B C 1
ATOM 963 O O . LEU B 1 39 ? 0.767 -6.359 -11.727 1 91.19 39 LEU B O 1
ATOM 967 N N . GLU B 1 40 ? 2.662 -5.121 -11.492 1 90.25 40 GLU B N 1
ATOM 968 C CA . GLU B 1 40 ? 2.619 -4.664 -12.875 1 90.25 40 GLU B CA 1
ATOM 969 C C . GLU B 1 40 ? 2.789 -5.828 -13.844 1 90.25 40 GLU B C 1
ATOM 971 O O . GLU B 1 40 ? 2.082 -5.91 -14.852 1 90.25 40 GLU B O 1
ATOM 976 N N . GLU B 1 41 ? 3.717 -6.695 -13.492 1 88.81 41 GLU B N 1
ATOM 977 C CA . GLU B 1 41 ? 3.955 -7.883 -14.305 1 88.81 41 GLU B CA 1
ATOM 978 C C . GLU B 1 41 ? 2.723 -8.781 -14.344 1 88.81 41 GLU B C 1
ATOM 980 O O . GLU B 1 41 ? 2.361 -9.305 -15.398 1 88.81 41 GLU B O 1
ATOM 985 N N . TYR B 1 42 ? 2.107 -8.914 -13.211 1 86.56 42 TYR B N 1
ATOM 986 C CA . TYR B 1 42 ? 0.921 -9.758 -13.133 1 86.56 42 TYR B CA 1
ATOM 987 C C . TYR B 1 42 ? -0.208 -9.195 -13.984 1 86.56 42 TYR B C 1
ATOM 989 O O . TYR B 1 42 ? -0.887 -9.945 -14.695 1 86.56 42 TYR B O 1
ATOM 997 N N . GLN B 1 43 ? -0.438 -7.918 -13.875 1 86 43 GLN B N 1
ATOM 998 C CA . GLN B 1 43 ? -1.468 -7.273 -14.68 1 86 43 GLN B CA 1
ATOM 999 C C . GLN B 1 43 ? -1.211 -7.48 -16.172 1 86 43 GLN B C 1
ATOM 1001 O O . GLN B 1 43 ? -2.143 -7.734 -16.938 1 86 43 GLN B O 1
ATOM 1006 N N . HIS B 1 44 ? 0.056 -7.352 -16.5 1 86 44 HIS B N 1
ATOM 1007 C CA . HIS B 1 44 ? 0.431 -7.539 -17.906 1 86 44 HIS B CA 1
ATOM 1008 C C . HIS B 1 44 ? 0.171 -8.969 -18.359 1 86 44 HIS B C 1
ATOM 1010 O O . HIS B 1 44 ? -0.286 -9.203 -19.484 1 86 44 HIS B O 1
ATOM 1016 N N . TYR B 1 45 ? 0.528 -9.875 -17.5 1 84.5 45 TYR B N 1
ATOM 1017 C CA . TYR B 1 45 ? 0.353 -11.289 -17.812 1 84.5 45 TYR B CA 1
ATOM 1018 C C . TYR B 1 45 ? -1.123 -11.633 -17.969 1 84.5 45 TYR B C 1
ATOM 1020 O O . TYR B 1 45 ? -1.499 -12.375 -18.891 1 84.5 45 TYR B O 1
ATOM 1028 N N . LYS B 1 46 ? -1.961 -11.133 -17.109 1 83.31 46 LYS B N 1
ATOM 1029 C CA . LYS B 1 46 ? -3.391 -11.43 -17.125 1 83.31 46 LYS B CA 1
ATOM 1030 C C . LYS B 1 46 ? -4.09 -10.695 -18.266 1 83.31 46 LYS B C 1
ATOM 1032 O O . LYS B 1 46 ? -5.188 -11.078 -18.672 1 83.31 46 LYS B O 1
ATOM 1037 N N . GLY B 1 47 ? -3.352 -9.742 -18.953 1 77.06 47 GLY B N 1
ATOM 1038 C CA . GLY B 1 47 ? -3.902 -9.016 -20.094 1 77.06 47 GLY B CA 1
ATOM 1039 C C . GLY B 1 47 ? -5.027 -8.07 -19.703 1 77.06 47 GLY B C 1
ATOM 1040 O O . GLY B 1 47 ? -5.828 -7.68 -20.547 1 77.06 47 GLY B O 1
ATOM 1041 N N . SER B 1 48 ? -5.18 -7.855 -18.469 1 65 48 SER B N 1
ATOM 1042 C CA . SER B 1 48 ? -6.281 -6.992 -18.062 1 65 48 SER B CA 1
ATOM 1043 C C . SER B 1 48 ? -5.777 -5.633 -17.594 1 65 48 SER B C 1
ATOM 1045 O O . SER B 1 48 ? -4.941 -5.555 -16.688 1 65 48 SER B O 1
ATOM 1047 N N . ASP B 1 49 ? -5.922 -4.676 -18.516 1 71 49 ASP B N 1
ATOM 1048 C CA . ASP B 1 49 ? -5.75 -3.287 -18.094 1 71 49 ASP B CA 1
ATOM 1049 C C . ASP B 1 49 ? -6.977 -2.791 -17.344 1 71 49 ASP B C 1
ATOM 1051 O O . ASP B 1 49 ? -7.902 -2.232 -17.938 1 71 49 ASP B O 1
ATOM 1055 N N . PHE B 1 50 ? -7.129 -3.385 -16.234 1 78.25 50 PHE B N 1
ATOM 1056 C CA . PHE B 1 50 ? -8.305 -2.955 -15.5 1 78.25 50 PHE B CA 1
ATOM 1057 C C . PHE B 1 50 ? -7.918 -2.023 -14.352 1 78.25 50 PHE B C 1
ATOM 1059 O O . PHE B 1 50 ? -6.793 -2.082 -13.859 1 78.25 50 PHE B O 1
ATOM 1066 N N . ASP B 1 51 ? -8.828 -1.206 -14.203 1 85.75 51 ASP B N 1
ATOM 1067 C CA . ASP B 1 51 ? -8.688 -0.355 -13.031 1 85.75 51 ASP B CA 1
ATOM 1068 C C . ASP B 1 51 ? -8.867 -1.159 -11.742 1 85.75 51 ASP B C 1
ATOM 1070 O O . ASP B 1 51 ? -9.695 -2.072 -11.688 1 85.75 51 ASP B O 1
ATOM 1074 N N . CYS B 1 52 ? -7.977 -0.862 -10.93 1 88.56 52 CYS B N 1
ATOM 1075 C CA . CYS B 1 52 ? -8.125 -1.493 -9.625 1 88.56 52 CYS B CA 1
ATOM 1076 C C . CYS B 1 52 ? -8.078 -0.454 -8.508 1 88.56 52 CYS B C 1
ATOM 1078 O O . CYS B 1 52 ? -7.824 0.724 -8.766 1 88.56 52 CYS B O 1
ATOM 1080 N N . GLU B 1 53 ? -8.547 -0.921 -7.41 1 93.25 53 GLU B N 1
ATOM 1081 C CA . GLU B 1 53 ? -8.461 -0.102 -6.203 1 93.25 53 GLU B CA 1
ATOM 1082 C C . GLU B 1 53 ? -7.539 -0.734 -5.168 1 93.25 53 GLU B C 1
ATOM 1084 O O . GLU B 1 53 ? -7.672 -1.917 -4.852 1 93.25 53 GLU B O 1
ATOM 1089 N N . LEU B 1 54 ? -6.598 0.051 -4.805 1 95 54 LEU B N 1
ATOM 1090 C CA . LEU B 1 54 ? -5.73 -0.321 -3.695 1 95 54 LEU B CA 1
ATOM 1091 C C . LEU B 1 54 ? -6.051 0.505 -2.453 1 95 54 LEU B C 1
ATOM 1093 O O . LEU B 1 54 ? -6.141 1.732 -2.525 1 95 54 LEU B O 1
ATOM 1097 N N . ARG B 1 55 ? -6.266 -0.164 -1.285 1 96.62 55 ARG B N 1
ATOM 1098 C CA . ARG B 1 55 ? -6.512 0.54 -0.03 1 96.62 55 ARG B CA 1
ATOM 1099 C C . ARG B 1 55 ? -5.422 0.233 0.991 1 96.62 55 ARG B C 1
ATOM 1101 O O . ARG B 1 55 ? -5.102 -0.932 1.232 1 96.62 55 ARG B O 1
ATOM 1108 N N . LEU B 1 56 ? -4.832 1.297 1.444 1 96.88 56 LEU B N 1
ATOM 1109 C CA . LEU B 1 56 ? -3.752 1.22 2.422 1 96.88 56 LEU B CA 1
ATOM 1110 C C . LEU B 1 56 ? -4.215 1.736 3.781 1 96.88 56 LEU B C 1
ATOM 1112 O O . LEU B 1 56 ? -4.676 2.873 3.895 1 96.88 56 LEU B O 1
ATOM 1116 N N . LEU B 1 57 ? -4.141 0.867 4.797 1 96.75 57 LEU B N 1
ATOM 1117 C CA . LEU B 1 57 ? -4.383 1.272 6.176 1 96.75 57 LEU B CA 1
ATOM 1118 C C . LEU B 1 57 ? -3.096 1.753 6.836 1 96.75 57 LEU B C 1
ATOM 1120 O O . LEU B 1 57 ? -2.127 0.997 6.941 1 96.75 57 LEU B O 1
ATOM 1124 N N . ILE B 1 58 ? -3.135 3.1 7.289 1 94.25 58 ILE B N 1
ATOM 1125 C CA . ILE B 1 58 ? -1.92 3.68 7.852 1 94.25 58 ILE B CA 1
ATOM 1126 C C . ILE B 1 58 ? -2.258 4.449 9.125 1 94.25 58 ILE B C 1
ATOM 1128 O O . ILE B 1 58 ? -3.385 4.926 9.289 1 94.25 58 ILE B O 1
ATOM 1132 N N . HIS B 1 59 ? -1.314 4.496 9.953 1 92.81 59 HIS B N 1
ATOM 1133 C CA . HIS B 1 59 ? -1.477 5.289 11.164 1 92.81 59 HIS B CA 1
ATOM 1134 C C . HIS B 1 59 ? -1.692 6.762 10.836 1 92.81 59 HIS B C 1
ATOM 1136 O O . HIS B 1 59 ? -1.125 7.273 9.867 1 92.81 59 HIS B O 1
ATOM 1142 N N . GLN B 1 60 ? -2.465 7.422 11.688 1 93.19 60 GLN B N 1
ATOM 1143 C CA . GLN B 1 60 ? -2.816 8.82 11.445 1 93.19 60 GLN B CA 1
ATOM 1144 C C . GLN B 1 60 ? -1.568 9.688 11.359 1 93.19 60 GLN B C 1
ATOM 1146 O O . GLN B 1 60 ? -1.548 10.68 10.625 1 93.19 60 GLN B O 1
ATOM 1151 N N . SER B 1 61 ? -0.524 9.266 12.008 1 91.12 61 SER B N 1
ATOM 1152 C CA . SER B 1 61 ? 0.714 10.031 11.938 1 91.12 61 SER B CA 1
ATOM 1153 C C . SER B 1 61 ? 1.302 9.992 10.523 1 91.12 61 SER B C 1
ATOM 1155 O O . SER B 1 61 ? 1.722 11.023 10 1 91.12 61 SER B O 1
ATOM 1157 N N . LEU B 1 62 ? 1.257 8.836 9.922 1 90.94 62 LEU B N 1
ATOM 1158 C CA . LEU B 1 62 ? 1.756 8.688 8.562 1 90.94 62 LEU B CA 1
ATOM 1159 C C . LEU B 1 62 ? 0.848 9.414 7.57 1 90.94 62 LEU B C 1
ATOM 1161 O O . LEU B 1 62 ? 1.329 10.039 6.625 1 90.94 62 LEU B O 1
ATOM 1165 N N . ALA B 1 63 ? -0.43 9.328 7.805 1 93.56 63 ALA B N 1
ATOM 1166 C CA . ALA B 1 63 ? -1.378 10.062 6.973 1 93.56 63 ALA B CA 1
ATOM 1167 C C . ALA B 1 63 ? -1.087 11.555 7.004 1 93.56 63 ALA B C 1
ATOM 1169 O O . ALA B 1 63 ? -1.198 12.234 5.98 1 93.56 63 ALA B O 1
ATOM 1170 N N . GLY B 1 64 ? -0.744 12.016 8.172 1 92.44 64 GLY B N 1
ATOM 1171 C CA . GLY B 1 64 ? -0.34 13.406 8.281 1 92.44 64 GLY B CA 1
ATOM 1172 C C . GLY B 1 64 ? 0.843 13.758 7.402 1 92.44 64 GLY B C 1
ATOM 1173 O O . GLY B 1 64 ? 0.901 14.859 6.84 1 92.44 64 GLY B O 1
ATOM 1174 N N . GLY B 1 65 ? 1.763 12.812 7.254 1 91.88 65 GLY B N 1
ATOM 1175 C CA . GLY B 1 65 ? 2.904 13.008 6.371 1 91.88 65 GLY B CA 1
ATOM 1176 C C . GLY B 1 65 ? 2.52 13.094 4.906 1 91.88 65 GLY B C 1
ATOM 1177 O O . GLY B 1 65 ? 3.143 13.828 4.141 1 91.88 65 GLY B O 1
ATOM 1178 N N . ILE B 1 66 ? 1.527 12.398 4.504 1 93.81 66 ILE B N 1
ATOM 1179 C CA . ILE B 1 66 ? 1.038 12.398 3.129 1 93.81 66 ILE B CA 1
ATOM 1180 C C . ILE B 1 66 ? 0.265 13.688 2.857 1 93.81 66 ILE B C 1
ATOM 1182 O O . ILE B 1 66 ? 0.392 14.281 1.782 1 93.81 66 ILE B O 1
ATOM 1186 N N . ILE B 1 67 ? -0.539 14.062 3.848 1 94.81 67 ILE B N 1
ATOM 1187 C CA . ILE B 1 67 ? -1.34 15.273 3.715 1 94.81 67 ILE B CA 1
ATOM 1188 C C . ILE B 1 67 ? -0.438 16.5 3.812 1 94.81 67 ILE B C 1
ATOM 1190 O O . ILE B 1 67 ? -0.475 17.375 2.945 1 94.81 67 ILE B O 1
ATOM 1194 N N . GLY B 1 68 ? 0.409 16.609 4.754 1 93.44 68 GLY B N 1
ATOM 1195 C CA . GLY B 1 68 ? 1.312 17.719 4.988 1 93.44 68 GLY B CA 1
ATOM 1196 C C . GLY B 1 68 ? 0.639 18.906 5.66 1 93.44 68 GLY B C 1
ATOM 1197 O O . GLY B 1 68 ? -0.587 18.938 5.777 1 93.44 68 GLY B O 1
ATOM 1198 N N . VAL B 1 69 ? 1.459 19.875 6.031 1 92.5 69 VAL B N 1
ATOM 1199 C CA . VAL B 1 69 ? 0.985 21.109 6.645 1 92.5 69 VAL B CA 1
ATOM 1200 C C . VAL B 1 69 ? 0.086 21.859 5.664 1 92.5 69 VAL B C 1
ATOM 1202 O O . VAL B 1 69 ? 0.472 22.109 4.52 1 92.5 69 VAL B O 1
ATOM 1205 N N . LYS B 1 70 ? -1.144 22.141 6.129 1 94.31 70 LYS B N 1
ATOM 1206 C CA . LYS B 1 70 ? -2.121 22.859 5.32 1 94.31 70 LYS B CA 1
ATOM 1207 C C . LYS B 1 70 ? -2.352 22.172 3.98 1 94.31 70 LYS B C 1
ATOM 1209 O O . LYS B 1 70 ? -2.578 22.828 2.965 1 94.31 70 LYS B O 1
ATOM 1214 N N . GLY B 1 71 ? -2.043 20.969 3.969 1 94.12 71 GLY B N 1
ATOM 1215 C CA . GLY B 1 71 ? -2.312 20.203 2.77 1 94.12 71 GLY B CA 1
ATOM 1216 C C . GLY B 1 71 ? -1.263 20.375 1.69 1 94.12 71 GLY B C 1
ATOM 1217 O O . GLY B 1 71 ? -1.522 20.125 0.514 1 94.12 71 GLY B O 1
ATOM 1218 N N . ALA B 1 72 ? -0.061 20.75 2.031 1 93.75 72 ALA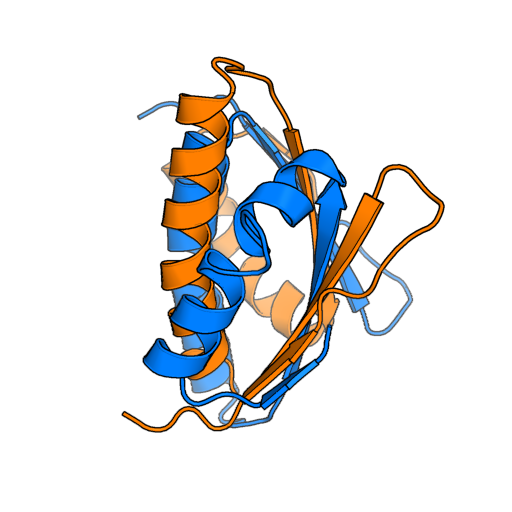 B N 1
ATOM 1219 C CA . ALA B 1 72 ? 0.96 21.109 1.049 1 93.75 72 ALA B CA 1
ATOM 1220 C C . ALA B 1 72 ? 1.43 19.875 0.28 1 93.75 72 ALA B C 1
ATOM 1222 O O . ALA B 1 72 ? 1.604 19.922 -0.94 1 93.75 72 ALA B O 1
ATOM 1223 N N . LYS B 1 73 ? 1.627 18.75 1.004 1 92.38 73 LYS B N 1
ATOM 1224 C CA . LYS B 1 73 ? 2.162 17.562 0.362 1 92.38 73 LYS B CA 1
ATOM 1225 C C . LYS B 1 73 ? 1.111 16.891 -0.521 1 92.38 73 LYS B C 1
ATOM 1227 O O . LYS B 1 73 ? 1.416 16.438 -1.628 1 92.38 73 LYS B O 1
ATOM 1232 N N . ILE B 1 74 ? -0.106 16.859 -0.085 1 92.5 74 ILE B N 1
ATOM 1233 C CA . ILE B 1 74 ? -1.161 16.234 -0.873 1 92.5 74 ILE B CA 1
ATOM 1234 C C . ILE B 1 74 ? -1.472 17.094 -2.096 1 92.5 74 ILE B C 1
ATOM 1236 O O . ILE B 1 74 ? -1.821 16.578 -3.158 1 92.5 74 ILE B O 1
ATOM 1240 N N . LYS B 1 75 ? -1.354 18.422 -1.912 1 91.62 75 LYS B N 1
ATOM 1241 C CA . LYS B 1 75 ? -1.495 19.328 -3.055 1 91.62 75 LYS B CA 1
ATOM 1242 C C . LYS B 1 75 ? -0.393 19.078 -4.082 1 91.62 75 LYS B C 1
ATOM 1244 O O . LYS B 1 75 ? -0.657 19.047 -5.285 1 91.62 75 LYS B O 1
ATOM 1249 N N . GLU B 1 76 ? 0.82 18.891 -3.621 1 90.69 76 GLU B N 1
ATOM 1250 C CA . GLU B 1 76 ? 1.947 18.578 -4.492 1 90.69 76 GLU B CA 1
ATOM 1251 C C . GLU B 1 76 ? 1.725 17.25 -5.223 1 90.69 76 GLU B C 1
ATOM 1253 O O . GLU B 1 76 ? 1.994 17.156 -6.422 1 90.69 76 GLU B O 1
ATOM 1258 N N . LEU B 1 77 ? 1.245 16.234 -4.496 1 88.88 77 LEU B N 1
ATOM 1259 C CA . LEU B 1 77 ? 0.952 14.922 -5.082 1 88.88 77 LEU B CA 1
ATOM 1260 C C . LEU B 1 77 ? -0.103 15.047 -6.176 1 88.88 77 LEU B C 1
ATOM 1262 O O . LEU B 1 77 ? 0.034 14.445 -7.246 1 88.88 77 LEU B O 1
ATOM 1266 N N . ARG B 1 78 ? -1.132 15.906 -5.887 1 88.31 78 ARG B N 1
ATOM 1267 C CA . ARG B 1 78 ? -2.193 16.141 -6.859 1 88.31 78 ARG B CA 1
ATOM 1268 C C . ARG B 1 78 ? -1.638 16.797 -8.125 1 88.31 78 ARG B C 1
ATOM 1270 O O . ARG B 1 78 ? -1.964 16.375 -9.242 1 88.31 78 ARG B O 1
ATOM 1277 N N . GLU B 1 79 ? -0.769 17.734 -7.977 1 87.62 79 GLU B N 1
ATOM 1278 C CA . GLU B 1 79 ? -0.205 18.484 -9.094 1 87.62 79 GLU B CA 1
ATOM 1279 C C . GLU B 1 79 ? 0.745 17.609 -9.914 1 87.62 79 GLU B C 1
ATOM 1281 O O . GLU B 1 79 ? 0.79 17.719 -11.141 1 87.62 79 GLU B O 1
ATOM 1286 N N . ASN B 1 80 ? 1.428 16.703 -9.234 1 84.5 80 ASN B N 1
ATOM 1287 C CA . ASN B 1 80 ? 2.438 15.891 -9.906 1 84.5 80 ASN B CA 1
ATOM 1288 C C . ASN B 1 80 ? 1.812 14.688 -10.609 1 84.5 80 ASN B C 1
ATOM 1290 O O . ASN B 1 80 ? 2.396 14.141 -11.539 1 84.5 80 ASN B O 1
ATOM 1294 N N . THR B 1 81 ? 0.634 14.242 -10.148 1 82.81 81 THR B N 1
ATOM 1295 C CA . THR B 1 81 ? 0.048 13.023 -10.695 1 82.81 81 THR B CA 1
ATOM 1296 C C . THR B 1 81 ? -1.183 13.344 -11.539 1 82.81 81 THR B C 1
ATOM 1298 O O . THR B 1 81 ? -1.659 12.5 -12.297 1 82.81 81 THR B O 1
ATOM 1301 N N . GLN B 1 82 ? -1.638 14.539 -11.523 1 78.38 82 GLN B N 1
ATOM 1302 C CA . GLN B 1 82 ? -2.861 14.977 -12.188 1 78.38 82 GLN B CA 1
ATOM 1303 C C . GLN B 1 82 ? -4 13.992 -11.945 1 78.38 82 GLN B C 1
ATOM 1305 O O . GLN B 1 82 ? -4.66 13.555 -12.891 1 78.38 82 GLN B O 1
ATOM 1310 N N . THR B 1 83 ? -4.105 13.656 -10.656 1 78.25 83 THR B N 1
ATOM 1311 C CA . THR B 1 83 ? -5.16 12.75 -10.219 1 78.25 83 THR B CA 1
ATOM 1312 C C . THR B 1 83 ? -6.219 13.5 -9.414 1 78.25 83 THR B C 1
ATOM 1314 O O . THR B 1 83 ? -5.984 14.625 -8.961 1 78.25 83 THR B O 1
ATOM 1317 N N . THR B 1 84 ? -7.43 12.914 -9.516 1 80.12 84 THR B N 1
ATOM 1318 C CA . THR B 1 84 ? -8.438 13.414 -8.586 1 80.12 84 THR B CA 1
ATOM 1319 C C . THR B 1 84 ? -8.109 13 -7.156 1 80.12 84 THR B C 1
ATOM 1321 O O . THR B 1 84 ? -7.879 11.82 -6.883 1 80.12 84 THR B O 1
ATOM 1324 N N . ILE B 1 85 ? -7.875 13.93 -6.391 1 76 85 ILE B N 1
ATOM 1325 C CA . ILE B 1 85 ? -7.59 13.617 -4.992 1 76 85 ILE B CA 1
ATOM 1326 C C . ILE B 1 85 ? -8.758 14.07 -4.117 1 76 85 ILE B C 1
ATOM 1328 O O . ILE B 1 85 ? -9.188 15.227 -4.195 1 76 85 ILE B O 1
ATOM 1332 N N . LYS B 1 86 ? -9.328 13.195 -3.424 1 70.5 86 LYS B N 1
ATOM 1333 C CA . LYS B 1 86 ? -10.367 13.508 -2.445 1 70.5 86 LYS B CA 1
ATOM 1334 C C . LYS B 1 86 ? -9.82 13.438 -1.022 1 70.5 86 LYS B C 1
ATOM 1336 O O . LYS B 1 86 ? -9.102 12.5 -0.669 1 70.5 86 LYS B O 1
ATOM 1341 N N . LEU B 1 87 ? -10.016 14.453 -0.174 1 69.69 87 LEU B N 1
ATOM 1342 C CA . LEU B 1 87 ? -9.57 14.516 1.212 1 69.69 87 LEU B CA 1
ATOM 1343 C C . LEU B 1 87 ? -10.727 14.266 2.172 1 69.69 87 LEU B C 1
ATOM 1345 O O . LEU B 1 87 ? -11.867 14.625 1.88 1 69.69 87 LEU B O 1
#

Foldseek 3Di:
DDFPKDWDWDDDPDPDTDIDIDHPPVSVVVVVVVVVVVVVVVCVVVVDPDDDDDDDDDDVVVVCVCQDDVRPNVVVVCVVVVDDDDD/DDFPKDWDWDDDPDPDTDIDIDHPPVSVVVVVVVVVVVVVVVCVVVVDPDDDDDDDDDDVVVVCVCQDDVRPNVVVVCVVVVDDDDD

Organism: Mus musculus (NCBI:txid10090)

Nearest PDB structures (foldseek):
  7vkl-assembly1_A  TM=7.372E-01  e=1.020E-01  Mus musculus
  6zu5-assembly1_SH0  TM=4.406E-01  e=4.112E+00  Paranosema locustae
  7vkl-assembly1_A  TM=7.364E-01  e=1.020E-01  Mus musculus
  6zu5-assembly1_SH0  TM=4.408E-01  e=4.112E+00  Paranosema locustae

Solvent-accessible surface area (backbone atoms only — not comparable to full-atom values): 8967 Å² total; per-residue (Å²): 117,81,39,77,35,40,36,32,52,42,88,54,96,57,70,43,30,52,39,35,38,36,21,36,56,66,56,48,41,55,52,48,62,57,46,39,58,38,47,39,50,37,36,60,70,72,65,49,90,47,73,41,62,43,35,36,42,33,44,42,70,54,49,45,35,48,34,32,75,95,38,50,42,39,49,48,51,31,68,67,36,44,31,52,67,47,101,118,80,39,77,34,40,35,32,53,42,87,54,97,58,71,43,30,54,37,35,40,36,22,34,56,64,56,46,40,55,51,48,62,58,46,39,56,39,48,40,50,36,36,59,70,72,67,50,91,46,72,42,63,44,36,35,41,34,43,41,71,56,50,46,34,49,33,33,75,94,38,50,42,40,51,50,51,30,69,67,34,45,31,51,67,48,101

Sequence (174 aa):
MQYNASVSVPDSSGPERILSISADIETIGEILKKIIPTLEEYQHYKGSDFDCELRLLIHQSLAGGIIGVKGAKIKELRENTQTTIKLMQYNASVSVPDSSGPERILSISADIETIGEILKKIIPTLEEYQHYKGSDFDCELRLLIHQSLAGGIIGVKGAKIKELRENTQTTIKL

Radius of gyration: 15.52 Å; Cα contacts (8 Å, |Δi|>4): 313; chains: 2; bounding box: 34×45×35 Å